Protein AF-A0A078IF77-F1 (afdb_monomer)

Sequence (93 aa):
MFMYPHVKDIWVTYLTKFVKRYGNTKLERARELFEHAISMAPSDAVRTLYLHYAKLEEDYGLAKRAMKVYEEATKKSWREAWEREIDLRLSVR

Secondary structure (DSSP, 8-state):
-PPTTHHHHHHHHHHHHHHHHHTTT-HHHHHHHHHHHHHHS-HHHHHHHHHHHHHHHHHHS-HHHHHHHHHHHHHHHHHHHHHHHHHHHHHT-

Radius of gyration: 15.31 Å; Cα contacts (8 Å, |Δi|>4): 52; chains: 1; bounding box: 32×30×47 Å

Solvent-accessible surface area (backbone atoms only — not comparable to full-atom values): 5308 Å² total; per-residue (Å²): 130,93,62,83,70,68,57,55,60,54,52,52,55,49,49,55,54,44,44,76,75,34,46,85,79,44,51,71,61,52,49,56,51,50,55,53,50,50,73,72,40,57,77,89,55,31,60,60,54,38,53,56,49,23,50,49,22,59,77,63,54,47,65,72,56,19,52,51,40,51,53,52,45,49,58,56,53,51,52,53,54,54,52,54,51,51,51,56,62,57,74,77,108

InterPro domains:
  IPR011990 Tetratricopeptide-like helical domain superfamily [G3DSA:1.25.40.10] (2-90)
  IPR011990 Tetratricopeptide-like helical domain superfamily [SSF48452] (4-80)
  IPR045075 Pre-mRNA-splicing factor Syf1-like [PTHR11246] (2-77)
  IPR055430 Pre-mRNA-splicing factor Syf1/CRNKL1-like, C-terminal HAT-repeats domain [PF23231] (1-77)

Foldseek 3Di:
DDDPDVVLVVLVVVLVVCCVVCLQPPVVVSVVSLVVCLVPDPLVSNLVSLVVNLVSCVVHNPPVVSVVSVVVSVVSNVVVVVVVVVVVVVVVD

Organism: Brassica napus (NCBI:txid3708)

pLDDT: mean 81.3, std 9.8, range [42.69, 91.31]

Nearest PDB structures (foldseek):
  9fmd-assembly1_I  TM=9.448E-01  e=1.102E-04  Homo sapiens
  8ro1-assembly1_I  TM=9.477E-01  e=2.792E-04  Caenorhabditis elegans
  9esh-assembly1_X  TM=9.377E-01  e=1.063E-03  Schizosaccharomyces pombe
  3ffl-assembly2_B  TM=5.662E-01  e=2.568E+00  Homo sapiens
  9gaw-assembly1_Z  TM=5.707E-01  e=7.750E+00  Homo sapiens

Structure (mmCIF, N/CA/C/O backbone):
data_AF-A0A078IF77-F1
#
_entry.id   AF-A0A078IF77-F1
#
loop_
_atom_site.group_PDB
_atom_site.id
_atom_site.type_symbol
_atom_site.label_atom_id
_atom_site.label_alt_id
_atom_site.label_comp_id
_atom_site.label_asym_id
_atom_site.label_entity_id
_atom_site.label_seq_id
_atom_site.pdbx_PDB_ins_code
_atom_site.Cartn_x
_atom_site.Cartn_y
_atom_site.Cartn_z
_atom_site.occupancy
_atom_site.B_iso_or_equiv
_atom_site.auth_s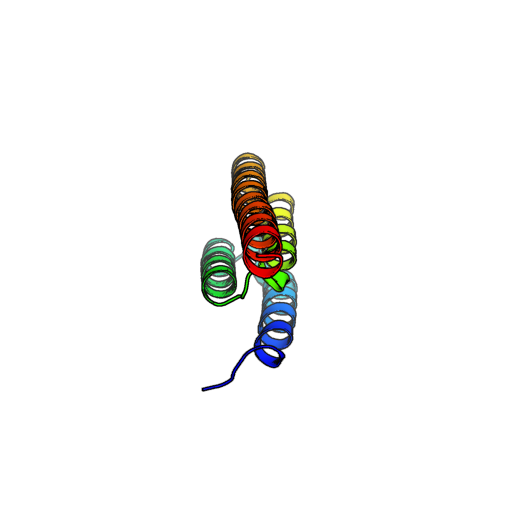eq_id
_atom_site.auth_comp_id
_atom_site.auth_asym_id
_atom_site.auth_atom_id
_atom_site.pdbx_PDB_model_num
ATOM 1 N N . MET A 1 1 ? 16.805 -18.563 -5.701 1.00 42.69 1 MET A N 1
ATOM 2 C CA . MET A 1 1 ? 16.248 -17.195 -5.632 1.00 42.69 1 MET A CA 1
ATOM 3 C C . MET A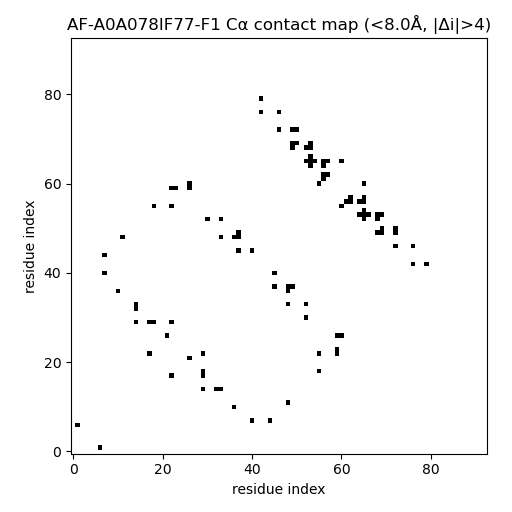 1 1 ? 15.089 -17.131 -6.617 1.00 42.69 1 MET A C 1
ATOM 5 O O . MET A 1 1 ? 15.333 -17.352 -7.796 1.00 42.69 1 MET A O 1
ATOM 9 N N . PHE A 1 2 ? 13.841 -16.974 -6.166 1.00 47.75 2 PHE A N 1
ATOM 10 C CA . PHE A 1 2 ? 12.688 -16.948 -7.079 1.00 47.75 2 PHE A CA 1
ATOM 11 C C . PHE A 1 2 ? 12.697 -15.640 -7.874 1.00 47.75 2 PHE A C 1
ATOM 13 O O . PHE A 1 2 ? 12.618 -14.564 -7.286 1.00 47.75 2 PHE A O 1
ATOM 20 N N . MET A 1 3 ? 12.839 -15.737 -9.195 1.00 55.69 3 MET A N 1
ATOM 21 C CA . MET A 1 3 ? 12.845 -14.576 -10.082 1.00 55.69 3 MET A CA 1
ATOM 22 C C . MET A 1 3 ? 11.415 -14.187 -10.471 1.00 55.69 3 MET A C 1
ATOM 24 O O . MET A 1 3 ? 10.525 -15.036 -10.579 1.00 55.69 3 MET A O 1
ATOM 28 N N . TYR A 1 4 ? 11.198 -12.887 -10.671 1.00 54.88 4 TYR A N 1
ATOM 29 C CA . TYR A 1 4 ? 9.992 -12.353 -11.308 1.00 54.88 4 TYR A CA 1
ATOM 30 C C . TYR A 1 4 ? 9.785 -13.087 -12.646 1.00 54.88 4 TYR A C 1
ATOM 32 O O . TYR A 1 4 ? 10.768 -13.227 -13.375 1.00 54.88 4 TYR A O 1
ATOM 40 N N . PRO A 1 5 ? 8.586 -13.630 -12.951 1.00 64.75 5 PRO A N 1
ATOM 41 C CA . PRO A 1 5 ? 7.268 -13.028 -12.709 1.00 64.75 5 PRO A CA 1
ATOM 42 C C . PRO A 1 5 ? 6.383 -13.679 -11.627 1.00 64.75 5 PRO A C 1
ATOM 44 O O . PRO A 1 5 ? 5.431 -13.048 -11.173 1.00 64.75 5 PRO A O 1
ATOM 47 N N . HIS A 1 6 ? 6.699 -14.884 -11.146 1.00 66.31 6 HIS A N 1
ATOM 48 C CA . HIS A 1 6 ? 5.827 -15.635 -10.218 1.00 66.31 6 HIS A CA 1
ATOM 49 C C . HIS A 1 6 ? 5.649 -14.979 -8.838 1.00 66.31 6 HIS A C 1
ATOM 51 O O . HIS A 1 6 ? 4.663 -15.205 -8.141 1.00 66.31 6 HIS A O 1
ATOM 57 N N . VAL A 1 7 ? 6.603 -14.137 -8.438 1.00 75.19 7 VAL A N 1
ATOM 58 C CA . VAL A 1 7 ? 6.592 -13.430 -7.149 1.00 75.19 7 VAL A CA 1
ATOM 59 C C . VAL A 1 7 ? 5.449 -12.407 -7.071 1.00 75.19 7 VAL A C 1
ATOM 61 O O . VAL A 1 7 ? 4.940 -12.144 -5.980 1.00 75.19 7 VAL A O 1
ATOM 64 N N . LYS A 1 8 ? 4.985 -11.881 -8.215 1.00 74.69 8 LYS A N 1
ATOM 65 C CA . LYS A 1 8 ? 3.864 -10.932 -8.285 1.00 74.69 8 LYS A CA 1
ATOM 66 C C . LYS A 1 8 ? 2.586 -11.524 -7.699 1.00 74.69 8 LYS A C 1
ATOM 68 O O . LYS A 1 8 ? 1.980 -10.922 -6.815 1.00 74.69 8 LYS A O 1
ATOM 73 N N . ASP A 1 9 ? 2.202 -12.708 -8.164 1.00 78.88 9 ASP A N 1
ATOM 74 C CA . ASP A 1 9 ? 0.934 -13.338 -7.790 1.00 78.88 9 ASP A CA 1
ATOM 75 C C . ASP A 1 9 ? 0.914 -13.740 -6.314 1.00 78.88 9 ASP A C 1
ATOM 77 O O . ASP A 1 9 ? -0.125 -13.652 -5.653 1.00 78.88 9 ASP A O 1
ATOM 81 N N . ILE A 1 10 ? 2.079 -14.107 -5.771 1.00 84.31 10 ILE A N 1
ATOM 82 C CA . ILE A 1 10 ? 2.260 -14.400 -4.346 1.00 84.31 10 ILE A CA 1
ATOM 83 C C . ILE A 1 10 ? 1.998 -13.140 -3.519 1.00 84.31 10 ILE A C 1
ATOM 85 O O . ILE A 1 10 ? 1.188 -13.184 -2.592 1.00 84.31 10 ILE A O 1
ATOM 89 N N . TRP A 1 11 ? 2.629 -12.014 -3.871 1.00 83.81 11 TRP A N 1
ATOM 90 C CA . TRP A 1 11 ? 2.425 -10.742 -3.174 1.00 83.81 11 TRP A CA 1
ATOM 91 C C . TRP A 1 11 ? 0.984 -10.263 -3.263 1.00 83.81 11 TRP A C 1
ATOM 93 O O . TRP A 1 11 ? 0.398 -9.932 -2.235 1.00 83.81 11 TRP A O 1
ATOM 103 N N . VAL A 1 12 ? 0.389 -10.281 -4.456 1.00 83.06 12 VAL A N 1
ATOM 104 C CA . VAL A 1 12 ? -1.005 -9.865 -4.655 1.00 83.06 12 VAL A CA 1
ATOM 105 C C . VAL A 1 12 ? -1.940 -10.735 -3.817 1.00 83.06 12 VAL A C 1
ATOM 107 O O . VAL A 1 12 ? -2.706 -10.213 -3.012 1.00 83.06 12 VAL A O 1
ATOM 110 N N . THR A 1 13 ? -1.821 -12.063 -3.907 1.00 87.62 13 THR A N 1
ATOM 111 C CA . THR A 1 13 ? -2.675 -12.986 -3.143 1.00 87.62 13 THR A CA 1
ATOM 112 C C . THR A 1 13 ? -2.497 -12.811 -1.634 1.00 87.62 13 THR A C 1
ATOM 114 O O . THR A 1 13 ? -3.479 -12.832 -0.885 1.00 87.62 13 THR A O 1
ATOM 117 N N . TYR A 1 14 ? -1.255 -12.647 -1.172 1.00 87.12 14 TYR A N 1
ATOM 118 C CA . TYR A 1 14 ? -0.946 -12.456 0.242 1.00 87.12 14 TYR A CA 1
ATOM 119 C C . TYR A 1 14 ? -1.523 -11.142 0.767 1.00 87.12 14 TYR A C 1
ATOM 121 O O . TYR A 1 14 ? -2.237 -11.155 1.768 1.00 87.12 14 TYR A O 1
ATOM 129 N N . LEU A 1 15 ? -1.283 -10.032 0.064 1.00 86.12 15 LEU A N 1
ATOM 130 C CA . LEU A 1 15 ? -1.777 -8.709 0.435 1.00 86.12 15 LEU A CA 1
ATOM 131 C C . LEU A 1 15 ? -3.307 -8.674 0.431 1.00 86.12 15 LEU A C 1
ATOM 133 O O . LEU A 1 15 ? -3.895 -8.257 1.422 1.00 86.12 15 LEU A O 1
ATOM 137 N N . THR A 1 16 ? -3.979 -9.204 -0.596 1.00 86.38 16 THR A N 1
ATOM 138 C CA . THR A 1 16 ? -5.451 -9.255 -0.629 1.00 86.38 16 THR A CA 1
ATOM 139 C C . THR A 1 16 ? -6.023 -10.042 0.553 1.00 86.38 16 THR A C 1
ATOM 141 O O . THR A 1 16 ? -6.966 -9.588 1.205 1.00 86.38 16 THR A O 1
ATOM 144 N N . LYS A 1 17 ? -5.444 -11.208 0.883 1.00 88.19 17 LYS A N 1
ATOM 145 C CA . LYS A 1 17 ? -5.871 -12.000 2.051 1.00 88.19 17 LYS A CA 1
ATOM 146 C C . LYS A 1 17 ? -5.569 -11.289 3.369 1.00 88.19 17 LYS A C 1
ATOM 148 O O . LYS A 1 17 ? -6.381 -11.358 4.291 1.00 88.19 17 LYS A O 1
ATOM 153 N N . PHE A 1 18 ? -4.426 -10.612 3.462 1.00 87.38 18 PHE A N 1
ATOM 154 C CA . PHE A 1 18 ? -4.021 -9.868 4.649 1.00 87.38 18 PHE A CA 1
ATOM 155 C C . PHE A 1 18 ? -4.961 -8.692 4.911 1.00 87.38 18 PHE A C 1
ATOM 157 O O . PHE A 1 18 ? -5.490 -8.576 6.013 1.00 87.38 18 PHE A O 1
ATOM 164 N N . VAL A 1 19 ? -5.237 -7.877 3.892 1.00 86.00 19 VAL A N 1
ATOM 165 C CA . VAL A 1 19 ? -6.143 -6.724 3.980 1.00 86.00 19 VAL A CA 1
ATOM 166 C C . VAL A 1 19 ? -7.557 -7.169 4.340 1.00 86.00 19 VAL A C 1
ATOM 168 O O . VAL A 1 19 ? -8.136 -6.648 5.289 1.00 86.00 19 VAL A O 1
ATOM 171 N N . LYS A 1 20 ? -8.078 -8.216 3.684 1.00 86.50 20 LYS A N 1
ATOM 172 C CA . LYS A 1 20 ? -9.408 -8.765 3.996 1.00 86.50 20 LYS A CA 1
ATOM 173 C C . LYS A 1 20 ? -9.535 -9.239 5.448 1.00 86.50 20 LYS A C 1
ATOM 175 O O . LYS A 1 20 ? -10.621 -9.183 6.015 1.00 86.50 20 LYS A O 1
ATOM 180 N N . ARG A 1 21 ? -8.447 -9.738 6.045 1.00 85.81 21 ARG A N 1
ATOM 181 C CA . ARG A 1 21 ? -8.457 -10.304 7.403 1.00 85.81 21 ARG A CA 1
ATOM 182 C C . ARG A 1 21 ? -8.106 -9.293 8.495 1.00 85.81 21 ARG A C 1
ATOM 184 O O . ARG A 1 21 ? -8.640 -9.397 9.594 1.00 85.81 21 ARG A O 1
ATOM 191 N N . TYR A 1 22 ? -7.202 -8.356 8.218 1.00 80.56 22 TYR A N 1
ATOM 192 C CA . TYR A 1 22 ? -6.575 -7.497 9.227 1.00 80.56 22 TYR A CA 1
ATOM 193 C C . TYR A 1 22 ? -6.624 -5.998 8.904 1.00 80.56 22 TYR A C 1
ATOM 195 O O . TYR A 1 22 ? -6.012 -5.223 9.640 1.00 80.56 22 TYR A O 1
ATOM 203 N N . GLY A 1 23 ? -7.362 -5.576 7.869 1.00 69.12 23 GLY A N 1
ATOM 204 C CA . GLY A 1 23 ? -7.384 -4.193 7.364 1.00 69.12 23 GLY A CA 1
ATOM 205 C C . GLY A 1 23 ? -7.555 -3.116 8.438 1.00 69.12 23 GLY A C 1
ATOM 206 O O . GLY A 1 23 ? -6.870 -2.103 8.387 1.00 69.12 23 GLY A O 1
ATOM 207 N N . ASN A 1 24 ? -8.357 -3.379 9.476 1.00 73.94 24 ASN A N 1
ATOM 208 C CA . ASN A 1 24 ? -8.612 -2.413 10.551 1.00 73.94 24 ASN A CA 1
ATOM 209 C C . ASN A 1 24 ? -7.781 -2.628 11.835 1.00 73.94 24 ASN A C 1
ATOM 211 O O . ASN A 1 24 ? -7.822 -1.817 12.750 1.00 73.94 24 ASN A O 1
ATOM 215 N N . THR A 1 25 ? -7.053 -3.743 11.958 1.00 80.81 25 THR A N 1
ATOM 216 C CA . THR A 1 25 ? -6.359 -4.104 13.217 1.00 80.81 25 THR A CA 1
ATOM 217 C C . THR A 1 25 ? -4.847 -3.975 13.135 1.00 80.81 25 THR A C 1
ATOM 219 O O . THR A 1 25 ? -4.201 -3.733 14.151 1.00 80.81 25 THR A O 1
ATOM 222 N N . LYS A 1 26 ? -4.257 -4.147 11.946 1.00 84.12 26 LYS A N 1
ATOM 223 C CA . LYS A 1 26 ? -2.798 -4.135 11.757 1.00 84.12 26 LYS A CA 1
ATOM 224 C C . LYS A 1 26 ? -2.389 -3.290 10.553 1.00 84.12 26 LYS A C 1
ATOM 226 O O . LYS A 1 26 ? -1.686 -3.769 9.664 1.00 84.12 26 LYS A O 1
ATOM 231 N N . LEU A 1 27 ? -2.822 -2.030 10.544 1.00 84.88 27 LEU A N 1
ATOM 232 C CA . LEU A 1 27 ? -2.575 -1.100 9.441 1.00 84.88 27 LEU A CA 1
ATOM 233 C C . LEU A 1 27 ? -1.078 -0.830 9.224 1.00 84.88 27 LEU A C 1
ATOM 235 O O . LEU A 1 27 ? -0.605 -0.949 8.100 1.00 84.88 27 LEU A O 1
ATOM 239 N N . GLU A 1 28 ? -0.305 -0.572 10.286 1.00 86.12 28 GLU A N 1
ATOM 240 C CA . GLU A 1 28 ? 1.150 -0.355 10.155 1.00 86.12 28 GLU A CA 1
ATOM 241 C C . GLU A 1 28 ? 1.861 -1.562 9.536 1.00 86.12 28 GLU A C 1
ATOM 243 O O . GLU A 1 28 ? 2.718 -1.414 8.670 1.00 86.12 28 GLU A O 1
ATOM 248 N N . ARG A 1 29 ? 1.434 -2.781 9.887 1.00 88.25 29 ARG A N 1
ATOM 249 C CA . ARG A 1 29 ? 2.005 -3.991 9.290 1.00 88.25 29 ARG A CA 1
ATOM 250 C C . ARG A 1 29 ? 1.656 -4.126 7.810 1.00 88.25 29 ARG A C 1
ATOM 252 O O . ARG A 1 29 ? 2.477 -4.609 7.036 1.00 88.25 29 ARG A O 1
ATOM 259 N N . ALA A 1 30 ? 0.447 -3.727 7.413 1.00 88.00 30 ALA A N 1
ATOM 260 C CA . ALA A 1 30 ? 0.075 -3.697 6.005 1.00 88.00 30 ALA A CA 1
ATOM 261 C C . ALA A 1 30 ? 0.983 -2.735 5.224 1.00 88.00 30 ALA A C 1
ATOM 263 O O . ALA A 1 30 ? 1.460 -3.101 4.154 1.00 88.00 30 ALA A O 1
ATOM 264 N N . ARG A 1 31 ? 1.286 -1.556 5.787 1.00 89.19 31 ARG A N 1
ATOM 265 C CA . ARG A 1 31 ? 2.189 -0.567 5.174 1.00 89.19 31 ARG A CA 1
ATOM 266 C C . ARG A 1 31 ? 3.578 -1.133 4.925 1.00 89.19 31 ARG A C 1
ATOM 268 O O . ARG A 1 31 ? 4.039 -1.100 3.791 1.00 89.19 31 ARG A O 1
ATOM 275 N N . GLU A 1 32 ? 4.195 -1.729 5.944 1.00 90.50 32 GLU A N 1
ATOM 276 C CA . GLU A 1 32 ? 5.518 -2.361 5.817 1.00 90.50 32 GLU A CA 1
ATOM 277 C C . GLU A 1 32 ? 5.544 -3.419 4.703 1.00 90.50 32 GLU A C 1
ATOM 279 O O . GLU A 1 32 ? 6.492 -3.499 3.922 1.00 90.50 32 GLU A O 1
ATOM 284 N N . LEU A 1 33 ? 4.486 -4.230 4.605 1.00 89.88 33 LEU A N 1
ATOM 285 C CA . LEU A 1 33 ? 4.361 -5.249 3.565 1.00 89.88 33 LEU A CA 1
ATOM 286 C C . LEU A 1 33 ? 4.224 -4.633 2.168 1.00 89.88 33 LEU A C 1
ATOM 288 O O . LEU A 1 33 ? 4.839 -5.134 1.229 1.00 89.88 33 LEU A O 1
ATOM 292 N N . PHE A 1 34 ? 3.446 -3.557 2.024 1.00 89.00 34 PHE A N 1
ATOM 293 C CA . PHE A 1 34 ? 3.316 -2.837 0.756 1.00 89.00 34 PHE A CA 1
ATOM 294 C C . PHE A 1 34 ? 4.632 -2.167 0.346 1.00 89.00 34 PHE A C 1
ATOM 296 O O . PHE A 1 34 ? 5.037 -2.303 -0.806 1.00 89.00 34 PHE A O 1
ATOM 303 N N . GLU A 1 35 ? 5.340 -1.516 1.271 1.00 89.44 35 GLU A N 1
ATOM 304 C CA . GLU A 1 35 ? 6.651 -0.911 1.004 1.00 89.44 35 GLU A CA 1
ATOM 305 C C . GLU A 1 35 ? 7.683 -1.961 0.573 1.00 89.44 35 GLU A C 1
ATOM 307 O O . GLU A 1 35 ? 8.419 -1.759 -0.396 1.00 89.44 35 GLU A O 1
ATOM 312 N N . HIS A 1 36 ? 7.689 -3.125 1.227 1.00 89.00 36 HIS A N 1
ATOM 313 C CA . HIS A 1 36 ? 8.561 -4.234 0.850 1.00 89.00 36 HIS A CA 1
ATOM 314 C C . HIS A 1 36 ? 8.192 -4.834 -0.517 1.00 89.00 36 HIS A C 1
ATOM 316 O O . HIS A 1 36 ? 9.068 -5.129 -1.329 1.00 89.00 36 HIS A O 1
ATOM 322 N N . ALA A 1 37 ? 6.899 -4.970 -0.822 1.00 87.31 37 ALA A N 1
ATOM 323 C CA . ALA A 1 37 ? 6.451 -5.424 -2.1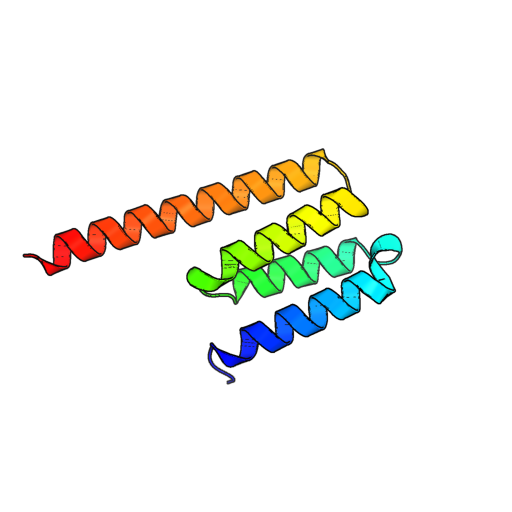36 1.00 87.31 37 ALA A CA 1
ATOM 324 C C . ALA A 1 37 ? 6.859 -4.441 -3.248 1.00 87.31 37 ALA A C 1
ATOM 326 O O . ALA A 1 37 ? 7.294 -4.861 -4.319 1.00 87.31 37 ALA A O 1
ATOM 327 N N . ILE A 1 38 ? 6.757 -3.135 -2.988 1.00 86.38 38 ILE A N 1
ATOM 328 C CA . ILE A 1 38 ? 7.119 -2.062 -3.924 1.00 86.38 38 ILE A CA 1
ATOM 329 C C . ILE A 1 38 ? 8.632 -1.996 -4.168 1.00 86.38 38 ILE A C 1
ATOM 331 O O . ILE A 1 38 ? 9.044 -1.656 -5.280 1.00 86.38 38 ILE A O 1
ATOM 335 N N . SER A 1 39 ? 9.458 -2.297 -3.161 1.00 85.19 39 SER A N 1
ATOM 336 C CA . SER A 1 39 ? 10.920 -2.281 -3.309 1.00 85.19 39 SER A CA 1
ATOM 337 C C . SER A 1 39 ? 11.442 -3.454 -4.139 1.00 85.19 39 SER A C 1
ATOM 339 O O . SER A 1 39 ? 12.437 -3.306 -4.843 1.00 85.19 39 SER A O 1
ATOM 341 N N . MET A 1 40 ? 10.751 -4.596 -4.104 1.00 81.75 40 MET A N 1
ATOM 342 C CA . MET A 1 40 ? 11.119 -5.791 -4.871 1.00 81.75 40 MET A CA 1
ATOM 343 C C . MET A 1 40 ? 10.437 -5.894 -6.236 1.00 81.75 40 MET A C 1
ATOM 345 O O . MET A 1 40 ? 10.856 -6.694 -7.073 1.00 81.75 40 MET A O 1
ATOM 349 N N . ALA A 1 41 ? 9.360 -5.143 -6.463 1.00 79.19 41 ALA A N 1
ATOM 350 C CA . ALA A 1 41 ? 8.629 -5.202 -7.717 1.00 79.19 41 ALA A CA 1
ATOM 351 C C . ALA A 1 41 ? 9.363 -4.429 -8.831 1.00 79.19 41 ALA A C 1
ATOM 353 O O . ALA A 1 41 ? 9.732 -3.267 -8.635 1.00 79.19 41 ALA A O 1
ATOM 354 N N . PRO A 1 42 ? 9.516 -5.028 -10.027 1.00 77.31 42 PRO A N 1
ATOM 355 C CA . PRO A 1 42 ? 9.928 -4.301 -11.210 1.00 77.31 42 PRO A CA 1
ATOM 356 C C . PRO A 1 42 ? 8.841 -3.302 -11.614 1.00 77.31 42 PRO A C 1
ATOM 358 O O . PRO A 1 42 ? 7.651 -3.478 -11.328 1.00 77.31 42 PRO A O 1
ATOM 361 N N . SER A 1 43 ? 9.284 -2.269 -12.318 1.00 72.88 43 SER A N 1
ATOM 362 C CA . SER A 1 43 ? 8.513 -1.126 -12.807 1.00 72.88 43 SER A CA 1
ATOM 363 C C . SER A 1 43 ? 7.103 -1.447 -13.308 1.00 72.88 43 SER A C 1
ATOM 365 O O . SER A 1 43 ? 6.121 -0.851 -12.866 1.00 72.88 43 SER A O 1
ATOM 367 N N . ASP A 1 44 ? 6.971 -2.491 -14.126 1.00 72.75 44 ASP A N 1
ATOM 368 C CA . ASP A 1 44 ? 5.706 -2.869 -14.766 1.00 72.75 44 ASP A CA 1
ATOM 369 C C . ASP A 1 44 ? 4.590 -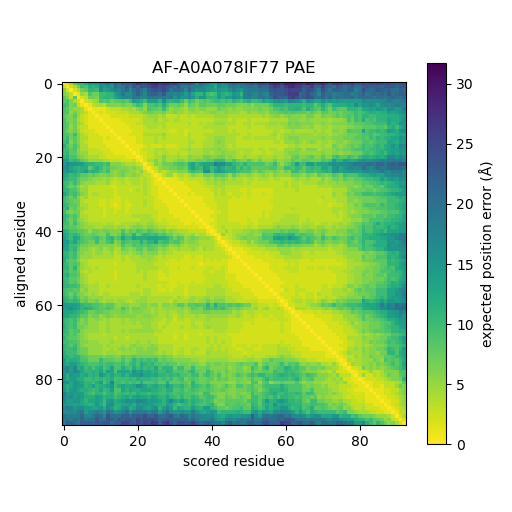3.251 -13.766 1.00 72.75 44 ASP A C 1
ATOM 371 O O . ASP A 1 44 ? 3.406 -2.988 -13.980 1.00 72.75 44 ASP A O 1
ATOM 375 N N . ALA A 1 45 ? 4.946 -3.835 -12.618 1.00 72.75 45 ALA A N 1
ATOM 376 C CA . ALA A 1 45 ? 3.973 -4.272 -11.614 1.00 72.75 45 ALA A CA 1
ATOM 377 C C . ALA A 1 45 ? 3.775 -3.271 -10.471 1.00 72.75 45 ALA A C 1
ATOM 379 O O . ALA A 1 45 ? 2.781 -3.354 -9.738 1.00 72.75 45 ALA A O 1
ATOM 380 N N . VAL A 1 46 ? 4.692 -2.314 -10.323 1.00 82.00 46 VAL A N 1
ATOM 381 C CA . VAL A 1 46 ? 4.706 -1.389 -9.191 1.00 82.00 46 VAL A CA 1
ATOM 382 C 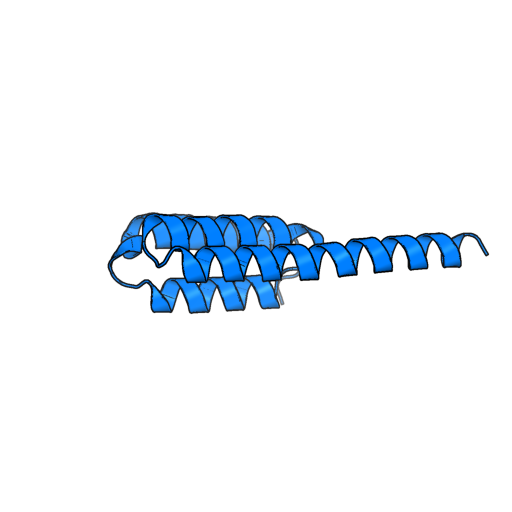C . VAL A 1 46 ? 3.450 -0.517 -9.166 1.00 82.00 46 VAL A C 1
ATOM 384 O O . VAL A 1 46 ? 2.868 -0.306 -8.104 1.00 82.00 46 VAL A O 1
ATOM 387 N N . ARG A 1 47 ? 2.947 -0.113 -10.341 1.00 82.81 47 ARG A N 1
ATOM 388 C CA . ARG A 1 47 ? 1.724 0.695 -10.484 1.00 82.81 47 ARG A CA 1
ATOM 389 C C . ARG A 1 47 ? 0.507 0.043 -9.824 1.00 82.81 47 ARG A C 1
ATOM 391 O O . ARG A 1 47 ? -0.264 0.720 -9.148 1.00 82.81 47 ARG A O 1
ATOM 398 N N . THR A 1 48 ? 0.335 -1.266 -10.006 1.00 84.62 48 THR A N 1
ATOM 399 C CA . THR A 1 48 ? -0.822 -1.991 -9.451 1.00 84.62 48 THR A CA 1
ATOM 400 C C . THR A 1 48 ? -0.727 -2.089 -7.928 1.00 84.62 48 THR A C 1
ATOM 402 O O . THR A 1 48 ? -1.732 -1.921 -7.237 1.00 84.62 48 THR A O 1
ATOM 405 N N . LEU A 1 49 ? 0.485 -2.295 -7.398 1.00 86.50 49 LEU A N 1
ATOM 406 C CA . LEU A 1 49 ? 0.739 -2.335 -5.955 1.00 86.50 49 LEU A CA 1
ATOM 407 C C . LEU A 1 49 ? 0.454 -0.985 -5.291 1.00 86.50 49 LEU A C 1
ATOM 409 O O . LEU A 1 49 ? -0.210 -0.953 -4.259 1.00 86.50 49 LEU A O 1
ATOM 413 N N . TYR A 1 50 ? 0.877 0.122 -5.909 1.00 89.25 50 TYR A N 1
ATOM 414 C CA . TYR A 1 50 ? 0.569 1.469 -5.419 1.00 89.25 50 TYR A CA 1
ATOM 415 C C . TYR A 1 50 ? -0.937 1.757 -5.385 1.00 89.25 50 TYR A C 1
ATOM 417 O O . TYR A 1 50 ? -1.422 2.314 -4.406 1.00 89.25 50 TYR A O 1
ATOM 425 N N . LEU A 1 51 ? -1.691 1.343 -6.411 1.00 88.44 51 LEU A N 1
ATOM 426 C CA . LEU A 1 51 ? -3.154 1.491 -6.432 1.00 88.44 51 LEU A CA 1
ATOM 427 C C . LEU A 1 51 ? -3.824 0.719 -5.288 1.00 88.44 51 LEU A C 1
ATOM 429 O O . LEU A 1 51 ? -4.711 1.243 -4.620 1.00 88.44 51 LEU A O 1
ATOM 433 N N . HIS A 1 52 ? -3.390 -0.519 -5.042 1.00 88.62 52 HIS A N 1
ATOM 434 C CA . HIS A 1 52 ? -3.911 -1.316 -3.928 1.00 88.62 52 HIS A CA 1
ATOM 435 C C . HIS A 1 52 ? -3.531 -0.718 -2.569 1.00 88.62 52 HIS A C 1
ATOM 437 O O . HIS A 1 52 ? -4.344 -0.738 -1.646 1.00 88.62 52 HIS A O 1
ATOM 443 N N . TYR A 1 53 ? -2.326 -0.156 -2.452 1.00 89.88 53 TYR A N 1
ATOM 444 C CA . TYR A 1 53 ? -1.878 0.500 -1.230 1.00 89.88 53 TYR A CA 1
ATOM 445 C C . TYR A 1 53 ? -2.669 1.783 -0.942 1.00 89.88 53 TYR A C 1
ATOM 447 O O . TYR A 1 53 ? -3.119 1.993 0.181 1.00 89.88 53 TYR A O 1
ATOM 455 N N . ALA A 1 54 ? -2.906 2.611 -1.959 1.00 91.12 54 ALA A N 1
ATOM 456 C CA . ALA A 1 54 ? -3.701 3.821 -1.801 1.00 91.12 54 ALA A CA 1
ATOM 457 C C . ALA A 1 54 ? -5.142 3.493 -1.387 1.00 91.12 54 ALA A C 1
ATOM 459 O O . ALA A 1 54 ? -5.659 4.104 -0.457 1.00 91.12 54 ALA A O 1
ATOM 460 N N . LYS A 1 55 ? -5.744 2.457 -1.987 1.00 89.62 55 LYS A N 1
ATOM 461 C CA . LYS A 1 55 ? -7.086 1.998 -1.61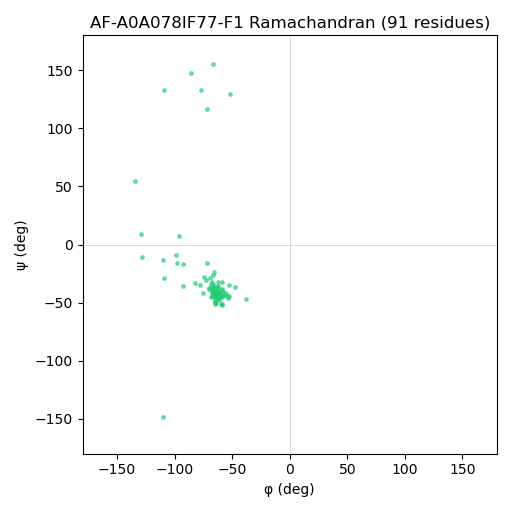5 1.00 89.62 55 LYS A CA 1
ATOM 462 C C . LYS A 1 55 ? -7.172 1.501 -0.167 1.00 89.62 55 LYS A C 1
ATOM 464 O O . LYS A 1 55 ? -8.146 1.786 0.518 1.00 89.62 55 LYS A O 1
ATOM 469 N N . LEU A 1 56 ? -6.136 0.822 0.331 1.00 89.00 56 LEU A N 1
ATOM 470 C CA . LEU A 1 56 ? -6.050 0.460 1.749 1.00 89.00 56 LEU A CA 1
ATOM 471 C C . LEU A 1 56 ? -6.068 1.703 2.658 1.00 89.00 56 LEU A C 1
ATOM 473 O O . LEU A 1 56 ? -6.762 1.708 3.673 1.00 89.00 56 LEU A O 1
ATOM 477 N N . GLU A 1 57 ? -5.291 2.735 2.319 1.00 89.19 57 GLU A N 1
ATOM 478 C CA . GLU A 1 57 ? -5.248 3.983 3.094 1.00 89.19 57 GLU A CA 1
ATOM 479 C C . GLU A 1 57 ? -6.549 4.789 2.994 1.00 89.19 57 GLU A C 1
ATOM 481 O O . GLU A 1 57 ? -6.881 5.500 3.938 1.00 89.19 57 GLU A O 1
ATOM 486 N N . GLU A 1 58 ? -7.289 4.687 1.890 1.00 88.12 58 GLU A N 1
ATOM 487 C CA . GLU A 1 58 ? -8.629 5.275 1.761 1.00 88.12 58 GLU A CA 1
ATOM 488 C C . GLU A 1 58 ? -9.651 4.566 2.656 1.00 88.12 58 GLU A C 1
ATOM 490 O O . GLU A 1 58 ? -10.427 5.232 3.337 1.00 88.12 58 GLU A O 1
ATOM 495 N N . ASP A 1 59 ? -9.635 3.230 2.673 1.00 87.06 59 ASP A N 1
ATOM 496 C CA . ASP A 1 59 ? -10.643 2.429 3.375 1.00 87.06 59 ASP A CA 1
ATOM 497 C C . ASP A 1 59 ? -10.402 2.375 4.899 1.00 87.06 59 ASP A C 1
ATOM 499 O O . ASP A 1 59 ? -11.356 2.340 5.678 1.00 87.06 59 ASP A O 1
ATOM 503 N N . TYR A 1 60 ? -9.137 2.356 5.342 1.00 85.75 60 TYR A N 1
ATOM 504 C CA . TYR A 1 60 ? -8.768 2.146 6.756 1.00 85.75 60 TYR A CA 1
ATOM 505 C C . TYR A 1 60 ? -7.810 3.198 7.329 1.00 85.75 60 TYR A C 1
ATOM 507 O O . TYR A 1 60 ? -7.540 3.197 8.531 1.00 85.75 60 TYR A O 1
ATOM 515 N N . GLY A 1 61 ? -7.238 4.051 6.482 1.00 84.25 61 GLY A N 1
ATOM 516 C CA . GLY A 1 61 ? -6.194 4.999 6.852 1.00 84.25 61 GLY A CA 1
ATOM 517 C C . GLY A 1 61 ? -6.659 6.451 6.837 1.00 84.25 61 GLY A C 1
ATOM 518 O O . GLY A 1 61 ? -7.797 6.789 7.152 1.00 84.25 61 GLY A O 1
ATOM 519 N N . LEU A 1 62 ? -5.720 7.340 6.512 1.00 86.00 62 LEU A N 1
ATOM 520 C CA . LEU A 1 62 ? -5.974 8.775 6.399 1.00 86.00 62 LEU A CA 1
ATOM 521 C C . LEU A 1 62 ? -5.921 9.185 4.930 1.00 86.00 62 LEU A C 1
ATOM 523 O O . LEU A 1 62 ? -4.920 8.935 4.256 1.00 86.00 62 LEU A O 1
ATOM 527 N N . ALA A 1 63 ? -6.910 9.958 4.475 1.00 84.56 63 ALA A N 1
ATOM 528 C CA . ALA A 1 63 ? -6.960 10.481 3.105 1.00 84.56 63 ALA A CA 1
ATOM 5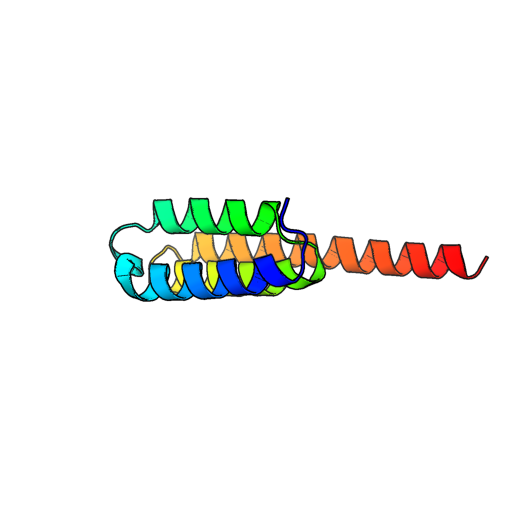29 C C . ALA A 1 63 ? -5.674 11.232 2.694 1.00 84.56 63 ALA A C 1
ATOM 531 O O . ALA A 1 63 ? -5.203 11.118 1.565 1.00 84.56 63 ALA A O 1
ATOM 532 N N . LYS A 1 64 ? -5.033 11.944 3.634 1.00 88.81 64 LYS A N 1
ATOM 533 C CA . LYS A 1 64 ? -3.751 12.630 3.393 1.00 88.81 64 LYS A CA 1
ATOM 534 C C . LYS A 1 64 ? -2.616 11.659 3.039 1.00 88.81 64 LYS A C 1
ATOM 536 O O . LYS A 1 64 ? -1.753 12.002 2.233 1.00 88.81 64 LYS A O 1
ATOM 541 N N . ARG A 1 65 ? -2.593 10.462 3.638 1.00 87.62 65 ARG A N 1
ATOM 542 C CA . ARG A 1 65 ? -1.598 9.429 3.309 1.00 87.62 65 ARG A CA 1
ATOM 543 C C . ARG A 1 65 ? -1.919 8.777 1.973 1.00 87.62 65 ARG A C 1
ATOM 545 O O . ARG A 1 65 ? -0.999 8.644 1.176 1.00 87.62 65 ARG A O 1
ATOM 552 N N . ALA A 1 66 ? -3.188 8.477 1.695 1.00 89.75 66 ALA A N 1
ATOM 553 C CA . ALA A 1 66 ? -3.604 7.984 0.382 1.00 89.75 66 ALA A CA 1
ATOM 554 C C . ALA A 1 66 ? -3.141 8.926 -0.746 1.00 89.75 66 ALA A C 1
ATOM 556 O O . ALA A 1 66 ? -2.509 8.483 -1.703 1.00 89.75 66 ALA A O 1
ATOM 557 N N . MET A 1 67 ? -3.329 10.240 -0.572 1.00 89.56 67 MET A N 1
ATOM 558 C CA . MET A 1 67 ? -2.851 11.250 -1.524 1.00 89.56 67 MET A CA 1
ATOM 559 C C . MET A 1 67 ? -1.334 11.178 -1.746 1.00 89.56 67 MET A C 1
ATOM 561 O O . MET A 1 67 ? -0.868 11.176 -2.884 1.00 89.56 67 MET A O 1
ATOM 565 N N . LYS A 1 68 ? -0.555 11.041 -0.665 1.00 91.31 68 LYS A N 1
ATOM 566 C CA . LYS A 1 68 ? 0.905 10.893 -0.751 1.00 91.31 68 LYS A CA 1
ATOM 567 C C . LYS A 1 68 ? 1.308 9.638 -1.539 1.00 91.31 68 LYS A C 1
ATOM 569 O O . LYS A 1 68 ? 2.230 9.698 -2.348 1.00 91.31 68 LYS A O 1
ATOM 574 N N . VAL A 1 69 ? 0.606 8.522 -1.341 1.00 90.62 69 VAL A N 1
ATOM 575 C CA . VAL A 1 69 ? 0.854 7.270 -2.077 1.00 90.62 69 VAL A CA 1
ATOM 576 C C . VAL A 1 69 ? 0.584 7.453 -3.577 1.00 90.62 69 VAL A C 1
ATOM 578 O O . VAL A 1 69 ? 1.381 6.997 -4.398 1.00 90.62 69 VAL A O 1
ATOM 581 N N . TYR A 1 70 ? -0.478 8.173 -3.959 1.00 88.94 70 TYR A N 1
ATOM 582 C CA . TYR A 1 70 ? -0.747 8.503 -5.366 1.00 88.94 70 TYR A CA 1
ATOM 583 C C . TYR A 1 70 ? 0.319 9.424 -5.984 1.00 88.94 70 TYR A C 1
ATOM 585 O O . TYR A 1 70 ? 0.727 9.226 -7.134 1.00 88.94 70 TYR A O 1
ATOM 593 N N . GLU A 1 71 ? 0.816 10.411 -5.235 1.00 89.50 71 GLU A N 1
ATOM 594 C CA . GLU A 1 71 ? 1.915 11.274 -5.689 1.00 89.50 71 GLU A CA 1
ATOM 595 C C . GLU A 1 71 ? 3.212 10.486 -5.927 1.00 89.50 71 GLU A C 1
ATOM 597 O O . GLU A 1 71 ? 3.927 10.720 -6.902 1.00 89.50 71 GLU A O 1
ATOM 602 N N . GLU A 1 72 ? 3.531 9.530 -5.057 1.00 89.19 72 GLU A N 1
ATOM 603 C CA . GLU A 1 72 ? 4.700 8.664 -5.235 1.00 89.19 72 GLU A CA 1
ATOM 604 C C . GLU A 1 72 ? 4.533 7.730 -6.440 1.00 89.19 72 GLU A C 1
ATOM 606 O O . GLU A 1 72 ? 5.457 7.589 -7.249 1.00 89.19 72 GLU A O 1
ATOM 611 N N . ALA A 1 73 ? 3.338 7.160 -6.614 1.00 87.69 73 ALA A N 1
ATOM 612 C CA . ALA A 1 73 ? 3.010 6.301 -7.747 1.00 87.69 73 ALA A CA 1
ATOM 613 C C . ALA A 1 73 ? 3.173 7.029 -9.088 1.00 87.69 73 ALA A C 1
ATOM 615 O O . ALA A 1 73 ? 3.765 6.496 -10.031 1.00 87.69 73 ALA A O 1
ATOM 616 N N .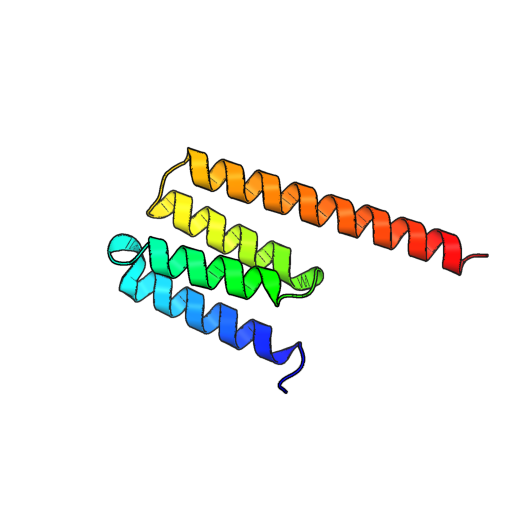 THR A 1 74 ? 2.682 8.269 -9.171 1.00 85.31 74 THR A N 1
ATOM 617 C CA . THR A 1 74 ? 2.810 9.090 -10.379 1.00 85.31 74 THR A CA 1
ATOM 618 C C . THR A 1 74 ? 4.273 9.409 -10.656 1.00 85.31 74 THR A C 1
ATOM 620 O O . THR A 1 74 ? 4.743 9.089 -11.748 1.00 85.31 74 THR A O 1
ATOM 623 N N . LYS A 1 75 ? 5.034 9.925 -9.680 1.00 85.94 75 LYS A N 1
ATOM 624 C CA . LYS A 1 75 ? 6.476 10.218 -9.832 1.00 85.94 75 LYS A CA 1
ATOM 625 C C . LYS A 1 75 ? 7.280 9.022 -10.345 1.00 85.94 75 LYS A C 1
ATOM 627 O O . LYS A 1 75 ? 8.109 9.190 -11.240 1.00 85.94 75 LYS A O 1
ATOM 632 N N . LYS A 1 76 ? 7.031 7.824 -9.807 1.00 81.38 76 LYS A N 1
ATOM 633 C CA . LYS A 1 76 ? 7.719 6.604 -10.249 1.00 81.38 76 LYS A CA 1
ATOM 634 C C . LYS A 1 76 ? 7.336 6.234 -11.683 1.00 81.38 76 LYS A C 1
ATOM 636 O O . LYS A 1 76 ? 8.217 5.966 -12.491 1.00 81.38 76 LYS A O 1
ATOM 641 N N . SER A 1 77 ? 6.051 6.338 -12.027 1.00 75.94 77 SER A N 1
ATOM 642 C CA . SER A 1 77 ? 5.582 6.048 -13.386 1.00 75.94 77 SER A CA 1
ATOM 643 C C . SER A 1 77 ? 6.096 7.019 -14.451 1.00 75.94 77 SER A C 1
ATOM 645 O O . SER A 1 77 ? 6.371 6.606 -15.573 1.00 75.94 77 SER A O 1
ATOM 647 N N . TRP A 1 78 ? 6.253 8.301 -14.105 1.00 72.38 78 TRP A N 1
ATOM 648 C CA . TRP A 1 78 ? 6.824 9.288 -15.016 1.00 72.38 78 TRP A CA 1
ATOM 649 C C . TRP A 1 78 ? 8.281 8.941 -15.320 1.00 72.38 78 TRP A C 1
ATOM 651 O O . TRP A 1 78 ? 8.650 8.893 -16.486 1.00 72.38 78 TRP A O 1
ATOM 661 N N . ARG A 1 79 ? 9.093 8.615 -14.306 1.00 74.69 79 ARG A N 1
ATOM 662 C CA . ARG A 1 79 ? 10.500 8.230 -14.512 1.00 74.69 79 ARG A CA 1
ATOM 663 C C . ARG A 1 79 ? 10.649 7.082 -15.515 1.00 74.69 79 ARG A C 1
ATOM 665 O O . ARG A 1 79 ? 11.467 7.174 -16.420 1.00 74.69 79 ARG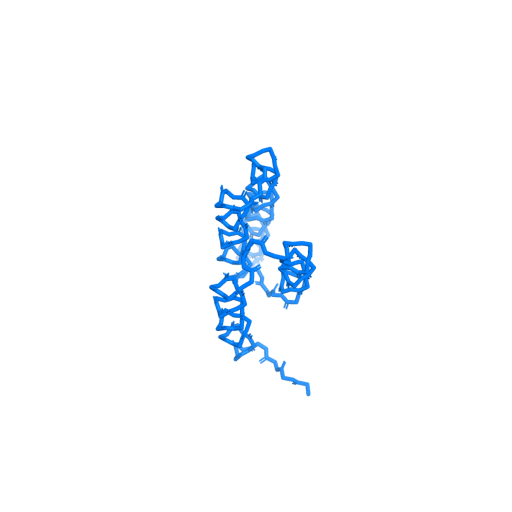 A O 1
ATOM 672 N N . GLU A 1 80 ? 9.816 6.055 -15.388 1.00 72.12 80 GLU A N 1
ATOM 673 C CA . GLU A 1 80 ? 9.833 4.892 -16.282 1.00 72.12 80 GLU A CA 1
ATOM 674 C C . GLU A 1 80 ? 9.470 5.247 -17.728 1.00 72.12 80 GLU A C 1
ATOM 676 O O . GLU A 1 80 ? 10.071 4.722 -18.662 1.00 72.12 80 GLU A O 1
ATOM 681 N N . ALA A 1 81 ? 8.492 6.137 -17.924 1.00 72.81 81 ALA A N 1
ATOM 682 C CA . ALA A 1 81 ? 8.108 6.601 -19.255 1.00 72.81 81 ALA A CA 1
ATOM 683 C C . ALA A 1 81 ? 9.258 7.363 -19.932 1.00 72.81 81 ALA A C 1
ATOM 685 O O . ALA A 1 81 ? 9.571 7.101 -21.091 1.00 72.81 81 ALA A O 1
ATOM 686 N N . TRP A 1 82 ? 9.930 8.239 -19.181 1.00 72.81 82 TRP A N 1
ATOM 687 C CA . TRP A 1 82 ? 11.094 8.984 -19.659 1.00 72.81 82 TRP A CA 1
ATOM 688 C C . TRP A 1 82 ? 12.287 8.069 -19.979 1.00 72.81 82 TRP A C 1
ATOM 690 O O . TRP A 1 82 ? 12.932 8.250 -21.008 1.00 72.81 82 TRP A O 1
ATOM 700 N N . GLU A 1 83 ? 12.572 7.066 -19.144 1.00 77.62 83 GLU A N 1
ATOM 701 C CA . GLU A 1 83 ? 13.644 6.088 -19.398 1.00 77.62 83 GLU A CA 1
ATOM 702 C C . GLU A 1 83 ? 13.361 5.233 -20.640 1.00 77.62 83 GLU A C 1
ATOM 704 O O . GLU A 1 83 ? 14.245 5.083 -21.482 1.00 77.62 83 GLU A O 1
ATOM 709 N N . ARG A 1 84 ? 12.123 4.742 -20.810 1.00 77.38 84 ARG A N 1
ATOM 710 C CA . ARG A 1 84 ? 11.709 4.021 -22.029 1.00 77.38 84 ARG A CA 1
ATOM 711 C C . ARG A 1 84 ? 11.886 4.872 -23.285 1.00 77.38 84 ARG A C 1
ATOM 713 O O . ARG A 1 84 ? 12.323 4.360 -24.310 1.00 77.38 84 ARG A O 1
ATOM 720 N N . GLU A 1 85 ? 11.553 6.158 -23.223 1.00 79.50 85 GLU A N 1
ATOM 721 C CA . GLU A 1 85 ? 11.672 7.061 -24.370 1.00 79.50 85 GLU A CA 1
ATOM 722 C C . GLU A 1 85 ? 13.135 7.373 -24.727 1.00 79.50 85 GLU A C 1
ATOM 724 O O . GLU A 1 85 ? 13.487 7.414 -25.908 1.00 79.50 85 GLU A O 1
ATOM 729 N N . ILE A 1 86 ? 14.012 7.526 -23.729 1.00 82.00 86 ILE A N 1
ATOM 730 C CA . ILE A 1 86 ? 15.461 7.675 -23.940 1.00 82.00 86 ILE A CA 1
ATOM 731 C C . ILE A 1 86 ? 16.052 6.410 -24.571 1.00 82.00 86 ILE A C 1
ATOM 733 O O . ILE A 1 86 ? 16.804 6.518 -25.539 1.00 82.00 86 ILE A O 1
ATOM 737 N N . ASP A 1 87 ? 15.695 5.232 -24.061 1.00 79.69 87 ASP A N 1
ATOM 738 C CA . ASP A 1 87 ? 16.193 3.945 -24.558 1.00 79.69 87 ASP A CA 1
ATOM 739 C C . ASP A 1 87 ? 15.779 3.706 -26.020 1.00 79.69 87 ASP A C 1
ATOM 741 O O . ASP A 1 87 ? 16.614 3.408 -26.875 1.00 79.69 87 ASP A O 1
ATOM 745 N N . LEU A 1 88 ? 14.513 3.990 -26.357 1.00 83.00 88 LEU A N 1
ATOM 746 C CA . LEU A 1 88 ? 14.025 3.974 -27.741 1.00 83.00 88 LEU A CA 1
ATOM 747 C C . LEU A 1 88 ? 14.797 4.949 -28.641 1.00 83.00 88 LEU A C 1
ATOM 749 O O . LEU A 1 88 ? 15.100 4.630 -29.789 1.00 83.00 88 LEU A O 1
ATOM 753 N N . ARG A 1 89 ? 15.140 6.138 -28.138 1.00 80.25 89 ARG A N 1
ATOM 754 C CA . ARG A 1 89 ? 15.866 7.157 -28.908 1.00 80.25 89 ARG A CA 1
ATOM 755 C C . ARG A 1 89 ? 17.348 6.818 -29.105 1.00 80.25 89 ARG A C 1
ATOM 757 O O . ARG A 1 89 ? 17.931 7.257 -30.096 1.00 80.25 89 ARG A O 1
ATOM 764 N N . LEU A 1 90 ? 17.946 6.061 -28.185 1.00 77.12 90 LEU A N 1
ATOM 765 C CA . LEU A 1 90 ? 19.319 5.557 -28.279 1.00 77.12 90 LEU A CA 1
ATOM 766 C C . LEU A 1 90 ? 19.419 4.287 -29.134 1.00 77.12 90 LEU A C 1
ATOM 768 O O . LEU A 1 90 ? 20.399 4.142 -29.848 1.00 77.12 90 LEU A O 1
ATOM 772 N N . SER A 1 91 ? 18.403 3.417 -29.129 1.00 71.25 91 SER A N 1
ATOM 773 C CA . SER A 1 91 ? 18.363 2.185 -29.938 1.00 71.25 91 SER A CA 1
ATOM 774 C C . SER A 1 91 ? 18.155 2.423 -31.441 1.00 71.25 91 SER A C 1
ATOM 776 O O . SER A 1 91 ? 18.347 1.503 -32.233 1.00 71.25 91 SER A O 1
ATOM 778 N N . VAL A 1 92 ? 17.713 3.619 -31.841 1.00 65.75 92 VAL A N 1
ATOM 779 C CA . VAL A 1 92 ? 17.494 4.008 -33.250 1.00 65.75 92 VAL A CA 1
ATOM 780 C C . VAL A 1 92 ? 18.712 4.767 -33.826 1.00 65.75 92 VAL A C 1
ATOM 782 O O . VAL A 1 92 ? 18.665 5.267 -34.949 1.00 65.75 92 VAL A O 1
ATOM 785 N N . ARG A 1 93 ? 19.821 4.848 -33.078 1.00 52.34 93 ARG A N 1
ATOM 786 C CA . ARG A 1 93 ? 21.129 5.344 -33.537 1.00 52.34 93 ARG A CA 1
ATOM 787 C C . ARG A 1 93 ? 22.143 4.213 -33.603 1.00 52.34 93 ARG A C 1
ATOM 789 O O . ARG A 1 93 ? 22.988 4.283 -34.520 1.00 52.34 93 ARG A O 1
#

Mean predicted aligned error: 7.09 Å